Protein AF-A0A2V7C7V3-F1 (afdb_monomer_lite)

Radius of gyration: 14.07 Å; chains: 1; bounding box: 36×31×31 Å

Foldseek 3Di:
DVLVVVVPPPPLVVLLVVLVVVLVPDDPVNLVVNLVSLLSNLVSLLPDPDPSLVVSLVSLVVSLVSCVVVVVLLSNLSSLCSQLSSCVVVVNNVSSLVSLVSSLVSCVVVVVPPCNVVSVVSNVD

Structure (mmCIF, N/CA/C/O backbone):
data_AF-A0A2V7C7V3-F1
#
_entry.id   AF-A0A2V7C7V3-F1
#
loop_
_atom_site.group_PDB
_atom_site.id
_atom_site.type_symbol
_atom_site.label_atom_id
_atom_site.label_alt_id
_atom_site.label_comp_id
_atom_site.label_asym_id
_atom_site.label_entity_id
_atom_site.label_seq_id
_atom_site.pdbx_PDB_ins_code
_atom_site.Cartn_x
_atom_site.Cartn_y
_atom_site.Cartn_z
_atom_site.occupancy
_atom_site.B_iso_or_equiv
_atom_site.auth_seq_id
_atom_site.auth_comp_id
_atom_site.auth_asym_id
_atom_site.auth_atom_id
_atom_site.pdbx_PDB_model_num
ATOM 1 N N . MET A 1 1 ? 6.837 -12.303 2.442 1.00 46.59 1 MET A N 1
ATOM 2 C CA . MET A 1 1 ? 8.250 -12.313 1.955 1.00 46.59 1 MET A CA 1
ATOM 3 C C . MET A 1 1 ? 8.703 -10.881 1.660 1.00 46.59 1 MET A C 1
ATOM 5 O O . MET A 1 1 ? 8.070 -10.214 0.857 1.00 46.59 1 MET A O 1
ATOM 9 N N . LEU A 1 2 ? 9.742 -10.402 2.355 1.00 44.19 2 LEU A N 1
ATOM 10 C CA . LEU A 1 2 ? 10.182 -8.998 2.539 1.00 44.19 2 LEU A CA 1
ATOM 11 C C . LEU A 1 2 ? 9.279 -8.097 3.396 1.00 44.19 2 LEU A C 1
ATOM 13 O O . LEU A 1 2 ? 9.808 -7.528 4.348 1.00 44.19 2 LEU A O 1
ATOM 17 N N . SER A 1 3 ? 7.962 -8.032 3.161 1.00 45.94 3 SER A N 1
ATOM 18 C CA . SER A 1 3 ? 7.057 -7.278 4.049 1.00 45.94 3 SER A CA 1
ATOM 19 C C . SER A 1 3 ? 7.091 -7.862 5.469 1.00 45.94 3 SER A C 1
ATOM 21 O O . SER A 1 3 ? 7.669 -7.255 6.359 1.00 45.94 3 SER A O 1
ATOM 23 N N . GLU A 1 4 ? 6.651 -9.103 5.686 1.00 43.50 4 GLU A N 1
ATOM 24 C CA . GLU A 1 4 ? 6.629 -9.766 7.015 1.00 43.50 4 GLU A CA 1
ATOM 25 C C . GLU A 1 4 ? 7.948 -9.752 7.804 1.00 43.50 4 GLU A C 1
ATOM 27 O O . GLU A 1 4 ? 7.918 -9.677 9.030 1.00 43.50 4 GLU A O 1
ATOM 32 N N . ALA A 1 5 ? 9.102 -9.769 7.130 1.00 42.84 5 ALA A N 1
ATOM 33 C CA . ALA A 1 5 ? 10.408 -9.751 7.793 1.00 42.84 5 ALA A CA 1
ATOM 34 C C . ALA A 1 5 ? 10.808 -8.347 8.290 1.00 42.84 5 ALA A C 1
ATOM 36 O O . ALA A 1 5 ? 11.372 -8.223 9.376 1.00 42.84 5 ALA A O 1
ATOM 37 N N . TYR A 1 6 ? 10.474 -7.280 7.550 1.00 46.50 6 TYR A N 1
ATOM 38 C CA . TYR A 1 6 ? 10.631 -5.900 8.037 1.00 46.50 6 TYR A CA 1
ATOM 39 C C . TYR A 1 6 ? 9.577 -5.541 9.098 1.00 46.50 6 TYR A C 1
ATOM 41 O O . TYR A 1 6 ? 9.834 -4.725 9.983 1.00 46.50 6 TYR A O 1
ATOM 49 N N . LEU A 1 7 ? 8.409 -6.190 9.046 1.00 47.53 7 LEU A N 1
ATOM 50 C CA . LEU A 1 7 ? 7.259 -5.935 9.917 1.00 47.53 7 LEU A CA 1
ATOM 51 C C . LEU A 1 7 ? 7.469 -6.308 11.401 1.00 47.53 7 LEU A C 1
ATOM 53 O O . LEU A 1 7 ? 6.669 -5.875 12.231 1.00 47.53 7 LEU A O 1
ATOM 57 N N . LEU A 1 8 ? 8.517 -7.063 11.756 1.00 47.88 8 LEU A N 1
ATOM 58 C CA . LEU A 1 8 ? 8.752 -7.561 13.123 1.00 47.88 8 LEU A CA 1
ATOM 59 C C . LEU A 1 8 ? 9.611 -6.656 14.020 1.00 47.88 8 LEU A C 1
ATOM 61 O O . LEU A 1 8 ? 9.678 -6.898 15.220 1.00 47.88 8 LEU A O 1
ATOM 65 N N . THR A 1 9 ? 10.272 -5.625 13.485 1.00 54.56 9 THR A N 1
ATOM 66 C CA . THR A 1 9 ? 11.269 -4.858 14.266 1.00 54.56 9 THR A CA 1
ATOM 67 C C . THR A 1 9 ? 10.813 -3.482 14.750 1.00 54.56 9 THR A C 1
ATOM 69 O O . THR A 1 9 ? 11.543 -2.853 15.506 1.00 54.56 9 THR A O 1
ATOM 72 N N . GLY A 1 10 ? 9.623 -2.993 14.380 1.00 54.56 10 GLY A N 1
ATOM 73 C CA . GLY A 1 10 ? 9.105 -1.706 14.885 1.00 54.56 10 GLY A CA 1
ATOM 74 C C . GLY A 1 10 ? 9.902 -0.463 14.449 1.00 54.56 10 GLY A C 1
ATOM 75 O O . GLY A 1 10 ? 9.684 0.625 14.972 1.00 54.56 10 GLY A O 1
ATOM 76 N N . ARG A 1 11 ? 10.816 -0.595 13.477 1.00 62.06 11 ARG A N 1
ATOM 77 C CA . ARG A 1 11 ? 11.700 0.485 12.996 1.00 62.06 11 ARG A CA 1
ATOM 78 C C . ARG A 1 11 ? 11.092 1.218 11.794 1.00 62.06 11 ARG A C 1
ATOM 80 O O . ARG A 1 11 ? 11.674 1.247 10.711 1.00 62.06 11 ARG A O 1
ATOM 87 N N . SER A 1 12 ? 9.897 1.783 11.969 1.00 65.31 12 SER A N 1
ATOM 88 C CA . SER A 1 12 ? 9.104 2.385 10.882 1.00 65.31 12 SER A CA 1
ATOM 89 C C . SER A 1 12 ? 9.825 3.535 10.158 1.00 65.31 12 SER A C 1
ATOM 91 O O . SER A 1 12 ? 9.747 3.626 8.936 1.00 65.31 12 SER A O 1
ATOM 93 N N . GLU A 1 13 ? 10.577 4.379 10.873 1.00 65.06 13 GLU A N 1
ATOM 94 C CA . GLU A 1 13 ? 11.329 5.492 10.261 1.00 65.06 13 GLU A CA 1
ATOM 95 C C . GLU A 1 13 ? 12.499 5.018 9.397 1.00 65.06 13 GLU A C 1
ATOM 97 O O . GLU A 1 13 ? 12.714 5.521 8.294 1.00 65.06 13 GLU A O 1
ATOM 102 N N . GLU A 1 14 ? 13.222 3.999 9.855 1.00 70.06 14 GLU A N 1
ATOM 103 C CA . GLU A 1 14 ? 14.327 3.421 9.092 1.00 70.06 14 GLU A CA 1
ATOM 104 C C . GLU A 1 14 ? 13.820 2.683 7.854 1.00 70.06 14 GLU A C 1
ATOM 106 O O . GLU A 1 14 ? 14.410 2.802 6.780 1.00 70.06 14 GLU A O 1
ATOM 111 N N . GLY A 1 15 ? 12.682 1.991 7.970 1.00 73.06 15 GLY A N 1
ATOM 112 C CA . GLY A 1 15 ? 11.996 1.380 6.835 1.00 73.06 15 GLY A CA 1
ATOM 113 C C . GLY A 1 15 ? 11.601 2.408 5.768 1.00 73.06 15 GLY A C 1
ATOM 114 O O . GLY A 1 15 ? 11.882 2.204 4.587 1.00 73.06 15 GLY A O 1
ATOM 115 N N . LEU A 1 16 ? 11.032 3.551 6.170 1.00 73.50 16 LEU A N 1
ATOM 116 C CA . LEU A 1 16 ? 10.693 4.636 5.241 1.00 73.50 16 LEU A CA 1
ATOM 117 C C . LEU A 1 16 ? 11.939 5.209 4.556 1.00 73.50 16 LEU A C 1
ATOM 119 O O . LEU A 1 16 ? 11.969 5.288 3.327 1.00 73.50 16 LEU A O 1
ATOM 123 N N . ALA A 1 17 ? 12.992 5.523 5.315 1.00 76.06 17 ALA A N 1
ATOM 124 C CA . ALA A 1 17 ? 14.242 6.042 4.758 1.00 76.06 17 ALA A CA 1
ATOM 125 C C . ALA A 1 17 ? 14.892 5.063 3.760 1.00 76.06 17 ALA A C 1
ATOM 127 O O . ALA A 1 17 ? 15.437 5.476 2.732 1.00 76.06 17 ALA A O 1
ATOM 128 N N . LEU A 1 18 ? 14.805 3.756 4.025 1.00 76.75 18 LEU A N 1
ATOM 129 C CA . LEU A 1 18 ? 15.280 2.714 3.114 1.00 76.75 18 LEU A CA 1
ATOM 130 C C . LEU A 1 18 ? 14.455 2.662 1.826 1.00 76.75 18 LEU A C 1
ATOM 132 O O . LEU A 1 18 ? 15.041 2.621 0.742 1.00 76.75 18 LEU A O 1
ATOM 136 N N . THR A 1 19 ? 13.122 2.721 1.918 1.00 74.38 19 THR A N 1
ATOM 137 C CA . THR A 1 19 ? 12.266 2.768 0.719 1.00 74.38 19 THR A CA 1
ATOM 138 C C . THR A 1 19 ? 12.527 4.022 -0.115 1.00 74.38 19 THR A C 1
ATOM 140 O O . THR A 1 19 ? 12.624 3.931 -1.335 1.00 74.38 19 THR A O 1
ATOM 143 N N . GLU A 1 20 ? 12.739 5.184 0.509 1.00 77.69 20 GLU A N 1
ATOM 144 C CA . GLU A 1 20 ? 13.040 6.429 -0.205 1.00 77.69 20 GLU A CA 1
ATOM 145 C C . GLU A 1 20 ? 14.379 6.353 -0.952 1.00 77.69 20 GLU A C 1
ATOM 147 O O . GLU A 1 20 ? 14.471 6.725 -2.125 1.00 77.69 20 GLU A O 1
ATOM 152 N N . ARG A 1 21 ? 15.419 5.813 -0.305 1.00 76.31 21 ARG A N 1
ATOM 153 C CA . ARG A 1 21 ? 16.722 5.583 -0.947 1.00 76.31 21 ARG A CA 1
ATOM 154 C C . ARG A 1 21 ? 16.612 4.591 -2.101 1.00 76.31 21 ARG A C 1
ATOM 156 O O . ARG A 1 21 ? 17.190 4.836 -3.155 1.00 76.31 21 ARG A O 1
ATOM 163 N N . ALA A 1 22 ? 15.851 3.511 -1.929 1.00 77.94 22 ALA A N 1
ATOM 164 C CA . ALA A 1 22 ? 15.624 2.532 -2.986 1.00 77.94 22 ALA A CA 1
ATOM 165 C C . ALA A 1 22 ? 14.904 3.151 -4.197 1.00 77.94 22 ALA A C 1
ATOM 167 O O . ALA A 1 22 ? 15.297 2.890 -5.330 1.00 77.94 22 ALA A O 1
ATOM 168 N N . LEU A 1 23 ? 13.919 4.031 -3.980 1.00 76.31 23 LEU A N 1
ATOM 169 C CA . LEU A 1 23 ? 13.219 4.734 -5.063 1.00 76.31 23 LEU A CA 1
ATOM 170 C C . LEU A 1 23 ? 14.102 5.746 -5.797 1.00 76.31 23 LEU A C 1
ATOM 172 O O . LEU A 1 23 ? 13.946 5.908 -7.002 1.00 76.31 23 LEU A O 1
ATOM 176 N N . LYS A 1 24 ? 15.039 6.400 -5.099 1.00 77.19 24 LYS A N 1
ATOM 177 C CA . LYS A 1 24 ? 16.014 7.319 -5.715 1.00 77.19 24 LYS A CA 1
ATOM 178 C C . LYS A 1 24 ? 17.024 6.607 -6.619 1.00 77.19 24 LYS A C 1
ATOM 180 O O . LYS A 1 24 ? 17.545 7.227 -7.539 1.00 77.19 24 LYS A O 1
ATOM 185 N N . ILE A 1 25 ? 17.316 5.336 -6.341 1.00 72.81 25 ILE A N 1
ATOM 186 C CA . ILE A 1 25 ? 18.301 4.530 -7.082 1.00 72.81 25 ILE A CA 1
ATOM 187 C C . ILE A 1 25 ? 17.626 3.667 -8.164 1.00 72.81 25 ILE A C 1
ATOM 189 O O . ILE A 1 25 ? 18.281 3.250 -9.117 1.00 72.81 25 ILE A O 1
ATOM 193 N N . ALA A 1 26 ? 16.322 3.400 -8.041 1.00 68.25 26 ALA A N 1
ATOM 194 C CA . ALA A 1 26 ? 15.576 2.593 -8.998 1.00 68.25 26 ALA A CA 1
ATOM 195 C C . ALA A 1 26 ? 15.510 3.273 -10.378 1.00 68.25 26 ALA A C 1
ATOM 197 O O . ALA A 1 26 ? 14.827 4.279 -10.567 1.00 68.25 26 ALA A O 1
ATOM 198 N N . ASP A 1 27 ? 16.197 2.681 -11.354 1.00 67.19 27 ASP A N 1
ATOM 199 C CA . ASP A 1 27 ? 16.165 3.108 -12.753 1.00 67.19 27 ASP A CA 1
ATOM 200 C C . ASP A 1 27 ? 14.791 2.835 -13.400 1.00 67.19 27 ASP A C 1
ATOM 202 O O . ASP A 1 27 ? 14.063 1.909 -13.029 1.00 67.19 27 ASP A O 1
ATOM 206 N N . ALA A 1 28 ? 14.456 3.596 -14.444 1.00 60.62 28 ALA A N 1
ATOM 207 C CA . ALA A 1 28 ? 13.234 3.449 -15.229 1.00 60.62 28 ALA A CA 1
ATOM 208 C C . ALA A 1 28 ? 13.099 2.072 -15.905 1.00 60.62 28 ALA A C 1
ATOM 210 O O . ALA A 1 28 ? 12.000 1.730 -16.338 1.00 60.62 28 ALA A O 1
ATOM 211 N N . ARG A 1 29 ? 14.177 1.276 -15.987 1.00 61.94 29 ARG A N 1
ATOM 212 C CA . ARG A 1 29 ? 14.167 -0.119 -16.469 1.00 61.94 29 ARG A CA 1
ATOM 213 C C 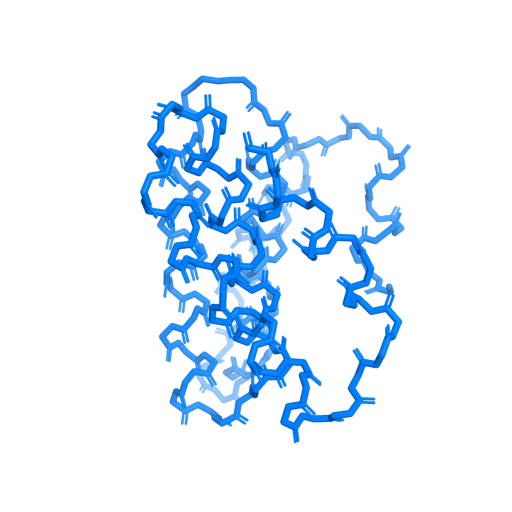. ARG A 1 29 ? 13.729 -1.126 -15.398 1.00 61.94 29 ARG A C 1
ATOM 215 O O . ARG A 1 29 ? 13.348 -2.239 -15.738 1.00 61.94 29 ARG A O 1
ATOM 222 N N . GLN A 1 30 ? 13.724 -0.742 -14.121 1.00 74.50 30 GLN A N 1
ATOM 223 C CA . GLN A 1 30 ? 13.349 -1.589 -12.981 1.00 74.50 30 GLN A CA 1
ATOM 224 C C . GLN A 1 30 ? 11.949 -1.246 -12.447 1.00 74.50 30 GLN A C 1
ATOM 226 O O . GLN A 1 30 ? 11.707 -1.206 -11.239 1.00 74.50 30 GLN A O 1
ATOM 231 N N . ARG A 1 31 ? 11.000 -0.995 -13.356 1.00 73.75 31 ARG A N 1
ATOM 232 C CA . ARG A 1 31 ? 9.646 -0.531 -13.008 1.00 73.75 31 ARG A CA 1
ATOM 233 C C . ARG A 1 31 ? 8.915 -1.476 -12.048 1.00 73.75 31 ARG A C 1
ATOM 235 O O . ARG A 1 31 ? 8.281 -1.005 -11.111 1.00 73.75 31 ARG A O 1
ATOM 242 N N . SER A 1 32 ? 9.068 -2.791 -12.214 1.00 75.62 32 SER A N 1
ATOM 243 C CA . SER A 1 32 ? 8.450 -3.784 -11.322 1.00 75.62 32 SER A CA 1
ATOM 244 C C . SER A 1 32 ? 9.009 -3.723 -9.899 1.00 75.62 32 SER A C 1
ATOM 246 O O . SER A 1 32 ? 8.258 -3.828 -8.933 1.00 75.62 32 SER A O 1
ATOM 248 N N . PHE A 1 33 ? 10.321 -3.504 -9.754 1.00 75.94 33 PHE A N 1
ATOM 249 C CA . PHE A 1 33 ? 10.954 -3.325 -8.445 1.00 75.94 33 PHE A CA 1
ATOM 250 C 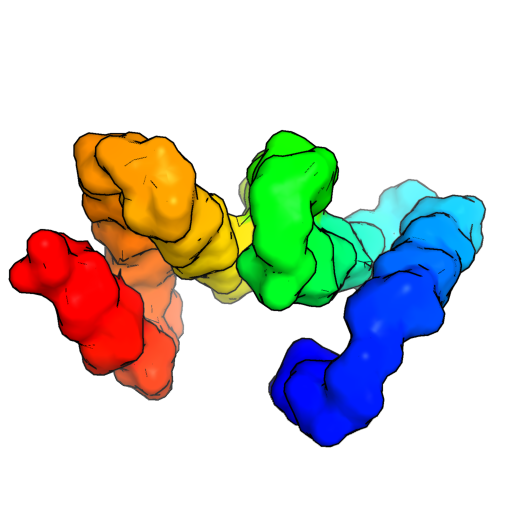C . PHE A 1 33 ? 10.487 -2.026 -7.783 1.00 75.94 33 PHE A C 1
ATOM 252 O O . PHE A 1 33 ? 10.122 -2.026 -6.611 1.00 75.94 33 PHE A O 1
ATOM 259 N N . ARG A 1 34 ? 10.397 -0.936 -8.554 1.00 78.81 34 ARG A N 1
ATOM 260 C CA . ARG A 1 34 ? 9.859 0.344 -8.079 1.00 78.81 34 ARG A CA 1
ATOM 261 C C . ARG A 1 34 ? 8.427 0.206 -7.547 1.00 78.81 34 ARG A C 1
ATOM 263 O O . ARG A 1 34 ? 8.129 0.749 -6.487 1.00 78.81 34 ARG A O 1
ATOM 270 N N . ALA A 1 35 ? 7.571 -0.550 -8.234 1.00 75.88 35 ALA A N 1
ATOM 271 C CA . ALA A 1 35 ? 6.193 -0.789 -7.808 1.00 75.88 35 ALA A CA 1
ATOM 272 C C . ALA A 1 35 ? 6.122 -1.531 -6.455 1.00 75.88 35 ALA A C 1
ATOM 274 O O . ALA A 1 35 ? 5.353 -1.143 -5.576 1.00 75.88 35 ALA A O 1
ATOM 275 N N . LEU A 1 36 ? 6.977 -2.541 -6.249 1.00 81.12 36 LEU A N 1
ATOM 276 C CA . LEU A 1 36 ? 7.083 -3.261 -4.971 1.00 81.12 36 LEU A CA 1
ATOM 277 C C . LEU A 1 36 ? 7.567 -2.352 -3.831 1.00 81.12 36 LEU A C 1
ATOM 279 O O . LEU A 1 36 ? 7.031 -2.399 -2.728 1.00 81.12 36 LEU A O 1
ATOM 283 N N . VAL A 1 37 ? 8.557 -1.493 -4.092 1.00 82.31 37 VAL A N 1
ATOM 284 C CA . VAL A 1 37 ? 9.084 -0.563 -3.079 1.00 82.31 37 VAL A CA 1
ATOM 285 C C . VAL A 1 37 ? 8.038 0.486 -2.676 1.00 82.31 37 VAL A C 1
ATOM 287 O O . VAL A 1 37 ? 7.939 0.821 -1.496 1.00 82.31 37 VAL A O 1
ATOM 290 N N . LEU A 1 38 ? 7.233 0.985 -3.622 1.00 80.62 38 LEU A N 1
ATOM 291 C CA . LEU A 1 38 ? 6.137 1.919 -3.330 1.00 80.62 38 LEU A CA 1
ATOM 292 C C . LEU A 1 38 ? 5.048 1.275 -2.462 1.00 80.62 38 LEU A C 1
ATOM 294 O O . LEU A 1 38 ? 4.589 1.895 -1.501 1.00 80.62 38 LEU A O 1
ATOM 298 N N . GLN A 1 39 ? 4.682 0.023 -2.753 1.00 83.81 39 GLN A N 1
ATOM 299 C CA . GLN A 1 39 ? 3.728 -0.735 -1.942 1.00 83.81 39 GLN A CA 1
ATOM 300 C C . GLN A 1 39 ? 4.246 -0.944 -0.512 1.00 83.81 39 GLN A C 1
ATOM 302 O O . G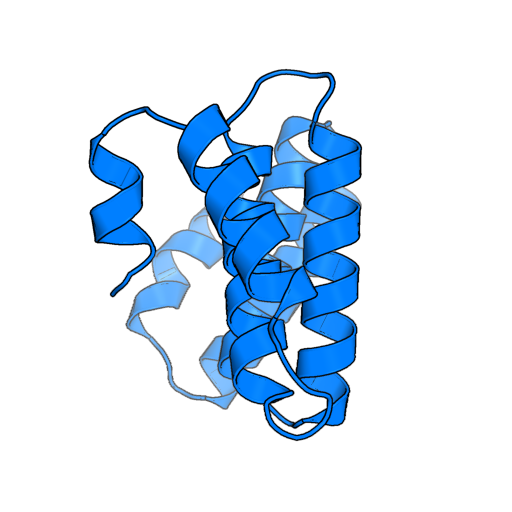LN A 1 39 ? 3.526 -0.654 0.442 1.00 83.81 39 GLN A O 1
ATOM 307 N N . LEU A 1 40 ? 5.518 -1.322 -0.348 1.00 81.00 40 LEU A N 1
ATOM 308 C CA . LEU A 1 40 ? 6.146 -1.457 0.969 1.00 81.00 40 LEU A CA 1
ATOM 309 C C . LEU A 1 40 ? 6.168 -0.129 1.747 1.00 81.00 40 LEU A C 1
ATOM 311 O O . LEU A 1 40 ? 5.930 -0.106 2.954 1.00 81.00 40 LEU A O 1
ATOM 315 N N . ARG A 1 41 ? 6.416 0.998 1.066 1.00 82.25 41 ARG A N 1
ATOM 316 C CA . ARG A 1 4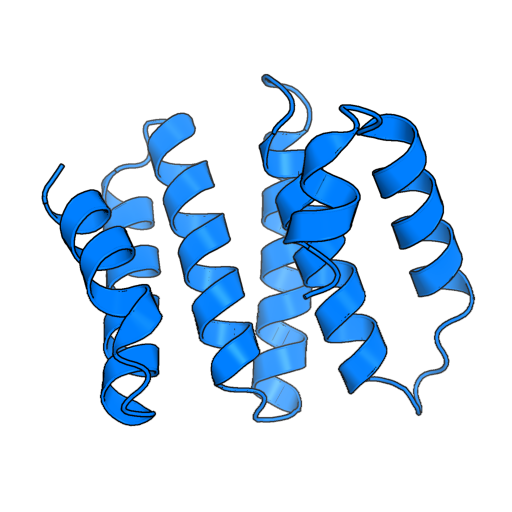1 ? 6.372 2.335 1.680 1.00 82.25 41 ARG A CA 1
ATOM 317 C C . ARG A 1 41 ? 4.971 2.667 2.205 1.00 82.25 41 ARG A C 1
ATOM 319 O O . ARG A 1 41 ? 4.852 3.168 3.322 1.00 82.25 41 ARG A O 1
ATOM 326 N N . GLY A 1 42 ? 3.930 2.354 1.428 1.00 75.00 42 GLY A N 1
ATOM 327 C CA . GLY A 1 42 ? 2.531 2.495 1.840 1.00 75.00 42 GLY A CA 1
ATOM 328 C C . GLY A 1 42 ? 2.201 1.669 3.087 1.00 75.00 42 GLY A C 1
ATOM 329 O O . GLY A 1 42 ? 1.595 2.187 4.023 1.00 75.00 42 GLY A O 1
ATOM 330 N N . GLU A 1 43 ? 2.667 0.419 3.150 1.00 76.69 43 GLU A N 1
ATOM 331 C CA . GLU A 1 43 ? 2.463 -0.468 4.306 1.00 76.69 43 GLU A CA 1
ATOM 332 C C . GLU A 1 43 ? 3.123 0.056 5.583 1.00 76.69 43 GLU A C 1
ATOM 334 O O . GLU A 1 43 ? 2.510 0.031 6.653 1.00 76.69 43 GLU A O 1
ATOM 339 N N . ILE A 1 44 ? 4.357 0.553 5.482 1.00 76.25 44 ILE A N 1
ATOM 340 C CA . ILE A 1 44 ? 5.099 1.082 6.632 1.00 76.25 44 ILE A CA 1
ATOM 341 C C . ILE A 1 44 ? 4.463 2.387 7.128 1.00 76.25 44 ILE A C 1
ATOM 343 O O . ILE A 1 44 ? 4.257 2.550 8.332 1.00 76.25 44 ILE A O 1
ATOM 347 N N . ALA A 1 45 ? 4.102 3.294 6.216 1.00 75.19 45 ALA A N 1
ATOM 348 C CA . ALA A 1 45 ? 3.449 4.555 6.565 1.00 75.19 45 ALA A CA 1
ATOM 349 C C . ALA A 1 45 ? 2.057 4.333 7.186 1.00 75.19 45 ALA A C 1
ATOM 351 O O . ALA A 1 45 ? 1.701 4.996 8.158 1.00 75.19 45 ALA A O 1
ATOM 352 N N . ALA A 1 46 ? 1.301 3.340 6.704 1.00 70.06 46 ALA A N 1
ATOM 353 C CA . ALA A 1 46 ? -0.021 3.000 7.225 1.00 70.06 46 ALA A CA 1
ATOM 354 C C . ALA A 1 46 ? -0.019 2.470 8.671 1.00 70.06 46 ALA A C 1
ATOM 356 O O . ALA A 1 46 ? -1.084 2.378 9.273 1.00 70.06 46 ALA A O 1
ATOM 357 N N . ARG A 1 47 ? 1.136 2.116 9.250 1.00 70.75 47 ARG A N 1
ATOM 358 C CA . ARG A 1 47 ? 1.241 1.665 10.651 1.00 70.75 47 ARG A CA 1
ATOM 359 C C . ARG A 1 47 ? 1.481 2.791 11.653 1.00 70.75 47 ARG A C 1
ATOM 361 O O . ARG A 1 47 ? 1.390 2.538 12.851 1.00 70.75 47 ARG A O 1
ATOM 368 N N . ARG A 1 48 ? 1.800 4.004 11.196 1.00 66.31 48 ARG A N 1
ATOM 369 C CA . ARG A 1 48 ? 1.962 5.167 12.078 1.00 66.31 48 ARG A CA 1
ATOM 370 C C . ARG A 1 48 ? 0.605 5.844 12.305 1.00 66.31 48 ARG A C 1
ATOM 372 O O . ARG A 1 48 ? -0.314 5.727 11.485 1.00 66.31 48 ARG A O 1
ATOM 379 N N . ASP A 1 49 ? 0.448 6.491 13.456 1.00 61.69 49 ASP A N 1
ATOM 380 C CA . ASP A 1 49 ? -0.760 7.262 13.752 1.00 61.69 49 ASP A CA 1
ATOM 381 C C . ASP A 1 49 ? -0.702 8.640 13.105 1.00 61.69 49 ASP A C 1
ATOM 383 O O . ASP A 1 49 ? 0.344 9.269 13.119 1.00 61.69 49 ASP A O 1
ATOM 387 N N . SER A 1 50 ? -1.862 9.045 12.576 1.00 58.72 50 SER A N 1
ATOM 388 C CA . SER A 1 50 ? -2.386 10.344 12.124 1.00 58.72 50 SER A CA 1
ATOM 389 C C . SER A 1 50 ? -1.666 11.198 11.050 1.00 58.72 50 SER A C 1
ATOM 391 O O . SER A 1 50 ? -2.307 11.389 10.017 1.00 58.72 50 SER A O 1
ATOM 393 N N . PRO A 1 51 ? -0.419 11.717 11.148 1.00 60.31 51 PRO A N 1
ATOM 394 C CA . PRO A 1 51 ? 0.124 12.588 10.090 1.00 60.31 51 PRO A CA 1
ATOM 395 C C . PRO A 1 51 ? 0.596 11.883 8.805 1.00 60.31 51 PRO A C 1
ATOM 397 O O . PRO A 1 51 ? 0.888 12.552 7.818 1.00 60.31 51 PRO A O 1
ATOM 400 N N . GLU A 1 52 ? 0.722 10.553 8.788 1.00 65.94 52 GLU A N 1
ATOM 401 C CA . GLU A 1 52 ? 1.336 9.820 7.659 1.00 65.94 52 GLU A CA 1
ATOM 402 C C . GLU A 1 52 ? 0.345 9.044 6.792 1.00 65.94 52 GLU A C 1
ATOM 404 O O . GLU A 1 52 ? 0.734 8.459 5.779 1.00 65.94 52 GLU A O 1
ATOM 409 N N . THR A 1 53 ? -0.940 9.103 7.136 1.00 72.94 53 THR A N 1
ATOM 410 C CA . THR A 1 53 ? -2.037 8.495 6.373 1.00 72.94 53 THR A CA 1
ATOM 411 C C . THR A 1 53 ? -2.047 8.976 4.921 1.00 72.94 53 THR A C 1
ATOM 413 O O . THR A 1 53 ? -2.103 8.157 4.009 1.00 72.94 53 THR A O 1
ATOM 416 N N . GLU A 1 54 ? -1.892 10.283 4.688 1.00 79.94 54 GLU A N 1
ATOM 417 C CA . GLU A 1 54 ? -1.870 10.864 3.336 1.00 79.94 54 GLU A CA 1
ATOM 418 C C . GLU A 1 54 ? -0.657 10.391 2.519 1.00 79.94 54 GLU A C 1
ATOM 420 O O . GLU A 1 54 ? -0.764 10.094 1.330 1.00 79.94 54 GLU A O 1
ATOM 425 N N . ARG A 1 55 ? 0.511 10.253 3.162 1.00 80.31 55 ARG A N 1
ATOM 426 C CA . ARG A 1 55 ? 1.724 9.730 2.508 1.00 80.31 55 ARG A CA 1
ATOM 427 C C . ARG A 1 55 ? 1.583 8.253 2.153 1.00 80.31 55 ARG A C 1
ATOM 429 O O . ARG A 1 55 ? 2.084 7.819 1.110 1.00 80.31 55 ARG A O 1
ATOM 436 N N . ALA A 1 56 ? 0.923 7.486 3.016 1.00 81.56 56 ALA A N 1
ATOM 437 C CA . ALA A 1 56 ? 0.625 6.084 2.777 1.00 81.56 56 ALA A CA 1
ATOM 438 C C . ALA A 1 56 ? -0.330 5.931 1.584 1.00 81.56 56 ALA A C 1
ATOM 440 O O . ALA A 1 56 ? -0.034 5.183 0.654 1.00 81.56 56 ALA A O 1
ATOM 441 N N . GLU A 1 57 ? -1.415 6.706 1.572 1.00 86.62 57 GLU A N 1
ATOM 442 C CA . GLU A 1 57 ? -2.414 6.733 0.501 1.00 86.62 57 GLU A CA 1
ATOM 443 C C . GLU A 1 57 ? -1.788 7.120 -0.844 1.00 86.62 57 GLU A C 1
ATOM 445 O O . GLU A 1 57 ? -1.933 6.388 -1.824 1.00 86.62 57 GLU A O 1
ATOM 450 N N . HIS A 1 58 ? -0.981 8.185 -0.876 1.00 88.81 58 HIS A N 1
ATOM 451 C CA . HIS A 1 58 ? -0.250 8.580 -2.081 1.00 88.81 58 HIS A CA 1
ATOM 452 C C . HIS A 1 58 ? 0.661 7.457 -2.601 1.00 88.81 58 HIS A C 1
ATOM 454 O O . HIS A 1 58 ? 0.652 7.143 -3.789 1.00 88.81 58 HIS A O 1
ATOM 460 N N . SER A 1 59 ? 1.405 6.797 -1.707 1.00 86.31 59 SER A N 1
ATOM 461 C CA . SER A 1 59 ? 2.316 5.707 -2.083 1.00 86.31 59 SER A CA 1
ATOM 462 C C . SER A 1 59 ? 1.583 4.499 -2.661 1.00 86.31 59 SER A C 1
ATOM 464 O O . SER A 1 59 ? 2.049 3.919 -3.643 1.00 86.31 59 SER A O 1
ATOM 466 N N . TYR A 1 60 ? 0.436 4.130 -2.088 1.00 88.31 60 TYR A N 1
ATOM 467 C CA . TYR A 1 60 ? -0.385 3.052 -2.631 1.00 88.31 60 TYR A CA 1
ATOM 468 C C . TYR A 1 60 ? -0.991 3.408 -3.987 1.00 88.31 60 TYR A C 1
ATOM 470 O O . TYR A 1 60 ? -1.037 2.543 -4.857 1.00 88.31 60 TYR A O 1
ATOM 478 N N . HIS A 1 61 ? -1.410 4.657 -4.206 1.00 93.00 61 HIS A N 1
ATOM 479 C CA . HIS A 1 61 ? -1.907 5.087 -5.513 1.00 93.00 61 HIS A CA 1
ATOM 480 C C . HIS A 1 61 ? -0.812 5.087 -6.586 1.00 93.00 61 HIS A C 1
ATOM 482 O O . HIS A 1 61 ? -1.051 4.585 -7.685 1.00 93.00 61 HIS A O 1
ATOM 488 N N . GLU A 1 62 ? 0.398 5.566 -6.273 1.00 91.00 62 GLU A N 1
ATOM 489 C CA . GLU A 1 62 ? 1.544 5.466 -7.190 1.00 91.00 62 GLU A CA 1
ATOM 490 C C . GLU A 1 62 ? 1.870 3.997 -7.519 1.00 91.00 62 GLU A C 1
ATOM 492 O O . GLU A 1 62 ? 2.084 3.646 -8.682 1.00 91.00 62 GLU A O 1
ATOM 497 N N . ALA A 1 63 ? 1.880 3.124 -6.504 1.00 86.44 63 ALA A N 1
ATOM 498 C CA . ALA A 1 63 ? 2.117 1.694 -6.684 1.00 86.44 63 ALA A CA 1
ATOM 499 C C . ALA A 1 63 ? 1.030 1.038 -7.545 1.00 86.44 63 ALA A C 1
ATOM 501 O O . ALA A 1 63 ? 1.353 0.255 -8.437 1.00 86.44 63 ALA A O 1
ATOM 502 N N . LEU A 1 64 ? -0.240 1.376 -7.308 1.00 92.12 64 LEU A N 1
ATOM 503 C CA . LEU A 1 64 ? -1.384 0.841 -8.040 1.00 92.12 64 LEU A CA 1
ATOM 504 C C . LEU A 1 64 ? -1.346 1.248 -9.516 1.00 92.12 64 LEU A C 1
ATOM 506 O O . LEU A 1 64 ? -1.512 0.388 -10.378 1.00 92.12 64 LEU A O 1
ATOM 510 N N . ALA A 1 65 ? -1.076 2.523 -9.811 1.00 93.69 65 ALA A N 1
ATOM 511 C CA . ALA A 1 65 ? -0.955 3.017 -11.181 1.00 93.69 65 ALA A CA 1
ATOM 512 C C . ALA A 1 65 ? 0.171 2.294 -11.936 1.00 93.69 65 ALA A C 1
ATOM 514 O O . ALA A 1 65 ? -0.047 1.750 -13.018 1.00 93.69 65 ALA A O 1
ATOM 515 N N . LEU A 1 66 ? 1.353 2.185 -11.321 1.00 88.44 66 LEU A N 1
ATOM 516 C CA . LEU A 1 66 ? 2.484 1.491 -11.934 1.00 88.44 66 LEU A CA 1
ATOM 517 C C . LEU A 1 66 ? 2.225 -0.018 -12.079 1.00 88.44 66 LEU A C 1
ATOM 519 O O . LEU A 1 66 ? 2.584 -0.623 -13.086 1.00 88.44 66 LEU A O 1
ATOM 523 N N . ALA A 1 67 ? 1.566 -0.643 -11.102 1.00 85.56 67 ALA A N 1
ATOM 524 C CA . ALA A 1 67 ? 1.172 -2.045 -11.177 1.00 85.56 67 ALA A CA 1
ATOM 525 C C . ALA A 1 67 ? 0.116 -2.300 -12.266 1.00 85.56 67 ALA A C 1
ATOM 527 O O . ALA A 1 67 ? 0.110 -3.381 -12.860 1.00 85.56 67 ALA A O 1
ATOM 528 N N . ALA A 1 68 ? -0.766 -1.336 -12.541 1.00 91.25 68 ALA A N 1
ATOM 529 C CA . ALA A 1 68 ? -1.710 -1.382 -13.654 1.00 91.25 68 ALA A CA 1
ATOM 530 C C . ALA A 1 68 ? -0.984 -1.315 -15.002 1.00 91.25 68 ALA A C 1
ATOM 532 O O . ALA A 1 68 ? -1.177 -2.202 -15.832 1.00 91.25 68 ALA A O 1
ATOM 533 N N . GLU A 1 69 ? -0.076 -0.351 -15.175 1.00 91.62 69 GLU A N 1
ATOM 534 C CA . GLU A 1 69 ? 0.742 -0.213 -16.389 1.00 91.62 69 GLU A CA 1
ATOM 535 C C . GLU A 1 69 ? 1.568 -1.471 -16.697 1.00 91.62 69 GLU A C 1
ATOM 537 O O . GLU A 1 69 ? 1.733 -1.849 -17.855 1.00 91.62 69 GLU A O 1
ATOM 542 N N . LEU A 1 70 ? 2.086 -2.132 -15.660 1.00 87.56 70 LEU A N 1
ATOM 543 C CA . LEU A 1 70 ? 2.935 -3.319 -15.789 1.00 87.56 70 LEU A CA 1
ATOM 544 C C . LEU A 1 70 ? 2.156 -4.645 -15.802 1.00 87.56 70 LEU A C 1
ATOM 546 O O . LEU A 1 70 ? 2.773 -5.708 -15.877 1.00 87.56 70 LEU A O 1
ATOM 550 N N . GLY A 1 71 ? 0.825 -4.619 -15.669 1.00 89.25 71 GLY A N 1
ATOM 551 C CA . GLY A 1 71 ? -0.001 -5.830 -15.581 1.00 89.25 71 GLY A CA 1
ATOM 552 C C . GLY A 1 71 ? 0.238 -6.675 -14.318 1.00 89.25 71 GLY A C 1
ATOM 553 O O . GLY A 1 71 ? -0.098 -7.861 -14.285 1.00 89.25 71 GLY A O 1
ATOM 554 N N . MET A 1 72 ? 0.807 -6.089 -13.260 1.00 88.94 72 MET A N 1
ATOM 555 C CA . MET A 1 72 ? 1.135 -6.756 -11.995 1.00 88.94 72 MET A CA 1
ATOM 556 C C . MET A 1 72 ? -0.107 -6.928 -11.107 1.00 88.94 72 MET A C 1
ATOM 558 O O . MET A 1 72 ? -0.214 -6.334 -10.035 1.00 88.94 72 MET A O 1
ATOM 562 N N . ARG A 1 73 ? -1.049 -7.770 -11.540 1.00 88.69 73 ARG A N 1
ATOM 563 C CA . ARG A 1 73 ? -2.329 -8.023 -10.849 1.00 88.69 73 ARG A CA 1
ATOM 564 C C . ARG A 1 73 ? -2.205 -8.374 -9.350 1.00 88.69 73 ARG A C 1
ATOM 566 O O . ARG A 1 73 ? -2.989 -7.828 -8.576 1.00 88.69 73 ARG A O 1
ATOM 573 N N . PRO A 1 74 ? -1.220 -9.178 -8.889 1.00 85.25 74 PRO A N 1
ATOM 574 C CA . PRO A 1 74 ? -1.028 -9.414 -7.453 1.00 85.25 74 PRO A CA 1
ATOM 575 C C . PRO A 1 74 ? -0.715 -8.131 -6.679 1.00 85.25 74 PRO A C 1
ATOM 577 O O . PRO A 1 74 ? -1.260 -7.893 -5.606 1.00 85.25 74 PRO A O 1
ATOM 580 N N . LEU A 1 75 ? 0.127 -7.267 -7.249 1.00 84.81 75 LEU A N 1
ATOM 581 C CA . LEU A 1 75 ? 0.511 -6.014 -6.611 1.00 84.81 75 LEU A CA 1
ATOM 582 C C . LEU A 1 75 ? -0.659 -5.025 -6.557 1.00 84.81 75 LEU A C 1
ATOM 584 O O . LEU A 1 75 ? -0.822 -4.340 -5.551 1.00 84.81 75 LEU A O 1
ATOM 588 N N . GLN A 1 76 ? -1.505 -5.001 -7.592 1.00 90.56 76 GLN A N 1
ATOM 589 C CA . GLN A 1 76 ? -2.750 -4.227 -7.577 1.00 90.56 76 GLN A CA 1
ATOM 590 C C . GLN A 1 76 ? -3.645 -4.665 -6.408 1.00 90.56 76 GLN A C 1
ATOM 592 O O . GLN A 1 76 ? -4.079 -3.820 -5.628 1.00 90.56 76 GLN A O 1
ATOM 597 N N . ALA A 1 77 ? -3.847 -5.977 -6.224 1.00 86.75 77 ALA A N 1
ATOM 598 C CA . ALA A 1 77 ? -4.661 -6.510 -5.131 1.00 86.75 77 ALA A CA 1
ATOM 599 C C . ALA A 1 77 ? -4.114 -6.097 -3.754 1.00 86.75 77 ALA A C 1
ATOM 601 O O . ALA A 1 77 ? -4.869 -5.622 -2.907 1.00 86.75 77 ALA A O 1
ATOM 602 N N . HIS A 1 78 ? -2.797 -6.187 -3.545 1.00 87.31 78 HIS A N 1
ATOM 603 C CA . HIS A 1 78 ? -2.167 -5.745 -2.298 1.00 87.31 78 HIS A CA 1
ATOM 604 C C . HIS A 1 78 ? -2.315 -4.234 -2.050 1.00 87.31 78 HIS A C 1
ATOM 606 O O . HIS A 1 78 ? -2.593 -3.832 -0.920 1.00 87.31 78 HIS A O 1
ATOM 612 N N . CYS A 1 79 ? -2.196 -3.396 -3.086 1.00 89.06 79 CYS A N 1
ATOM 613 C CA . CYS A 1 79 ? -2.415 -1.951 -2.952 1.00 89.06 79 CYS A CA 1
ATOM 614 C C . CYS A 1 79 ? -3.866 -1.635 -2.560 1.00 89.06 79 CYS A C 1
ATOM 616 O O . CYS A 1 79 ? -4.098 -0.806 -1.682 1.00 89.06 79 CYS A O 1
ATOM 618 N N . HIS A 1 80 ? -4.834 -2.339 -3.150 1.00 94.00 80 HIS A N 1
ATOM 619 C CA . HIS A 1 80 ? -6.247 -2.224 -2.793 1.00 94.00 80 HIS A CA 1
ATOM 620 C C . HIS A 1 80 ? -6.523 -2.639 -1.336 1.00 94.00 80 HIS A C 1
ATOM 622 O O . HIS A 1 80 ? -7.235 -1.929 -0.629 1.00 94.00 80 HIS A O 1
ATOM 628 N N . VAL A 1 81 ? -5.905 -3.712 -0.829 1.00 89.00 81 VAL A N 1
ATOM 629 C CA . VAL A 1 81 ? -6.009 -4.077 0.600 1.00 89.00 81 VAL A CA 1
ATOM 630 C C . VAL A 1 81 ? -5.461 -2.967 1.505 1.00 89.00 81 VAL A C 1
ATOM 632 O O . VAL A 1 81 ? -6.100 -2.604 2.495 1.00 89.00 81 VAL A O 1
ATOM 635 N N . GLY A 1 82 ? -4.299 -2.405 1.159 1.00 87.19 82 GLY A N 1
ATOM 636 C CA . GLY A 1 82 ? -3.665 -1.321 1.912 1.00 87.19 82 GLY A CA 1
ATOM 637 C C . GLY A 1 82 ? -4.515 -0.048 1.975 1.00 87.19 82 GLY A C 1
ATOM 638 O O . GLY A 1 82 ? -4.726 0.497 3.061 1.00 87.19 82 GLY A O 1
ATOM 639 N N . LEU A 1 83 ? -5.059 0.384 0.833 1.00 92.38 83 LEU A N 1
ATOM 640 C CA . LEU A 1 83 ? -5.975 1.528 0.741 1.00 92.38 83 LEU A CA 1
ATOM 641 C C . LEU A 1 83 ? -7.267 1.283 1.525 1.00 92.38 83 LEU A C 1
ATOM 643 O O . LEU A 1 83 ? -7.682 2.142 2.298 1.00 92.38 83 LEU A O 1
ATOM 647 N N . GLY A 1 84 ? -7.850 0.087 1.413 1.00 90.69 84 GLY A N 1
ATOM 648 C CA . GLY A 1 84 ? -9.044 -0.289 2.169 1.00 90.69 84 GLY A CA 1
ATOM 649 C C . GLY A 1 84 ? -8.845 -0.179 3.684 1.00 90.69 84 GLY A C 1
ATOM 650 O O . GLY A 1 84 ? -9.671 0.407 4.386 1.00 90.69 84 GLY A O 1
ATOM 651 N N . GLY A 1 85 ? -7.705 -0.663 4.188 1.00 88.88 85 GLY A N 1
ATOM 652 C CA . GLY A 1 85 ? -7.336 -0.534 5.599 1.00 88.88 85 GLY A CA 1
ATOM 653 C C . GLY A 1 85 ? -7.133 0.917 6.053 1.00 88.88 85 GLY A C 1
ATOM 654 O O . GLY A 1 85 ? -7.560 1.279 7.152 1.00 88.88 85 GLY A O 1
ATOM 655 N N . LEU A 1 86 ? -6.522 1.763 5.215 1.00 88.25 86 LEU A N 1
ATOM 656 C CA . LEU A 1 86 ? -6.359 3.194 5.496 1.00 88.25 86 LEU A CA 1
ATOM 657 C C . LEU A 1 86 ? -7.705 3.922 5.542 1.00 88.25 86 LEU A C 1
ATOM 659 O O . LEU A 1 86 ? -7.989 4.611 6.520 1.00 88.25 86 LEU A O 1
ATOM 663 N N . CYS A 1 87 ? -8.558 3.725 4.534 1.00 89.06 87 CYS A N 1
ATOM 664 C CA . CYS A 1 87 ? -9.892 4.316 4.482 1.00 89.06 87 CYS A CA 1
ATOM 665 C C . CYS A 1 87 ? -10.724 3.921 5.708 1.00 89.06 87 CYS A C 1
ATOM 667 O O . CYS A 1 87 ? -11.332 4.791 6.332 1.00 89.06 87 CYS A O 1
ATOM 669 N N . ALA A 1 88 ? -10.682 2.647 6.117 1.00 86.81 88 ALA A N 1
ATOM 670 C CA . ALA A 1 88 ? -11.379 2.170 7.309 1.00 86.81 88 ALA A CA 1
ATOM 671 C C . ALA A 1 88 ? -10.891 2.873 8.589 1.00 86.81 88 ALA A C 1
ATOM 673 O O . ALA A 1 88 ? -11.711 3.331 9.385 1.00 86.81 88 ALA A O 1
ATOM 674 N N . ARG A 1 89 ? -9.569 3.026 8.769 1.00 84.06 89 ARG A N 1
ATOM 675 C CA . ARG A 1 89 ? -8.982 3.758 9.911 1.00 84.06 89 ARG A CA 1
ATOM 676 C C . ARG A 1 89 ? -9.337 5.244 9.913 1.00 84.06 89 ARG A C 1
ATOM 678 O O . ARG A 1 89 ? -9.491 5.824 10.981 1.00 84.06 89 ARG A O 1
ATOM 685 N N . SER A 1 90 ? -9.485 5.852 8.739 1.00 85.69 90 SER A N 1
ATOM 686 C CA . SER A 1 90 ? -9.901 7.252 8.583 1.00 85.69 90 SER A CA 1
ATOM 687 C C . SER A 1 90 ? -11.422 7.462 8.647 1.00 85.69 90 SER A C 1
ATOM 689 O O . SER A 1 90 ? -11.880 8.570 8.387 1.00 85.69 90 SER A O 1
ATOM 691 N N . GLY A 1 91 ? -12.220 6.425 8.928 1.00 87.50 91 GLY A N 1
ATOM 692 C CA . GLY A 1 91 ? -13.687 6.513 8.972 1.00 87.50 91 GLY A CA 1
ATOM 693 C C . GLY A 1 91 ? -14.376 6.582 7.600 1.00 87.50 91 GLY A C 1
ATOM 694 O O . GLY A 1 91 ? -15.592 6.743 7.531 1.00 87.50 91 GLY A O 1
ATOM 695 N N . ARG A 1 92 ? -13.635 6.421 6.497 1.00 90.50 92 ARG A N 1
ATOM 696 C CA . ARG A 1 92 ? -14.136 6.449 5.111 1.00 90.50 92 ARG A CA 1
ATOM 697 C C . ARG A 1 92 ? -14.625 5.058 4.692 1.00 90.50 92 ARG A C 1
ATOM 699 O O . ARG A 1 92 ? -14.002 4.392 3.868 1.00 90.50 92 ARG A O 1
ATOM 706 N N . GLN A 1 93 ? -15.718 4.592 5.300 1.00 90.25 93 GLN A N 1
ATOM 707 C CA . GLN A 1 93 ? -16.187 3.205 5.147 1.00 90.25 93 GLN A CA 1
ATOM 708 C C . GLN A 1 93 ? -16.569 2.815 3.713 1.00 90.25 93 GLN A C 1
ATOM 710 O O . GLN A 1 93 ? -16.272 1.699 3.298 1.00 90.25 93 GLN A O 1
ATOM 715 N N . GLU A 1 94 ? -17.199 3.709 2.948 1.00 92.12 94 GLU A N 1
ATOM 716 C CA . GLU A 1 94 ? -17.588 3.426 1.558 1.00 92.12 94 GLU A CA 1
ATOM 717 C C . GLU A 1 94 ? -16.354 3.161 0.683 1.00 92.12 94 GLU A C 1
ATOM 719 O O . GLU A 1 94 ? -16.212 2.079 0.119 1.00 92.12 94 GLU A O 1
ATOM 724 N N . GLN A 1 95 ? -15.378 4.073 0.716 1.00 90.25 95 GLN A N 1
ATOM 725 C CA . GLN A 1 95 ? -14.103 3.909 0.009 1.00 90.25 95 GLN A CA 1
ATOM 726 C C . GLN A 1 95 ? -13.344 2.656 0.466 1.00 90.25 95 GLN A C 1
ATOM 728 O O . GLN A 1 95 ? -12.720 1.967 -0.342 1.00 90.25 95 GLN A O 1
ATOM 733 N N . ALA A 1 96 ? -13.408 2.327 1.761 1.00 91.88 96 ALA A N 1
ATOM 734 C CA . ALA A 1 96 ? -12.805 1.105 2.273 1.00 91.88 96 ALA A CA 1
ATOM 735 C C . ALA A 1 96 ? -13.417 -0.142 1.619 1.00 91.88 96 ALA A C 1
ATOM 737 O O . ALA A 1 96 ? -12.682 -1.034 1.196 1.00 91.88 96 ALA A O 1
ATOM 738 N N . ARG A 1 97 ? -14.748 -0.189 1.494 1.00 92.31 97 ARG A N 1
ATOM 739 C CA . ARG A 1 97 ? -15.465 -1.300 0.856 1.00 92.31 97 ARG A CA 1
ATOM 740 C C . ARG A 1 97 ? -15.157 -1.409 -0.629 1.00 92.31 97 ARG A C 1
ATOM 742 O O . ARG A 1 97 ? -14.947 -2.527 -1.098 1.00 92.31 97 ARG A O 1
ATOM 749 N N . ASP A 1 98 ? -15.059 -0.291 -1.341 1.00 94.94 98 ASP A N 1
ATOM 750 C CA . ASP A 1 98 ? -14.710 -0.289 -2.765 1.00 94.94 98 ASP A CA 1
ATOM 751 C C . ASP A 1 98 ? -13.320 -0.889 -2.992 1.00 94.94 98 ASP A C 1
ATOM 753 O O . ASP A 1 98 ? -13.137 -1.801 -3.805 1.00 94.94 98 ASP A O 1
ATOM 757 N N . HIS A 1 99 ? -12.332 -0.436 -2.215 1.00 95.12 99 HIS A N 1
ATOM 758 C CA . HIS A 1 99 ? -10.972 -0.948 -2.315 1.00 95.12 99 HIS A CA 1
ATOM 759 C C . HIS A 1 99 ? -10.878 -2.426 -1.915 1.00 95.12 99 HIS A C 1
ATOM 761 O O . HIS A 1 99 ? -10.251 -3.208 -2.629 1.00 95.12 99 HIS A O 1
ATOM 767 N N . LEU A 1 100 ? -11.520 -2.840 -0.821 1.00 91.25 100 LEU A N 1
ATOM 768 C CA . LEU A 1 100 ? -11.503 -4.240 -0.389 1.00 91.25 100 LEU A CA 1
ATOM 769 C C . LEU A 1 100 ? -12.230 -5.161 -1.384 1.00 91.25 100 LEU A C 1
ATOM 771 O O . LEU A 1 100 ? -11.745 -6.261 -1.642 1.00 91.25 100 LEU A O 1
ATOM 775 N N . SER A 1 101 ? -13.328 -4.709 -1.999 1.00 93.62 101 SER A N 1
ATOM 776 C CA . SER A 1 101 ? -14.040 -5.471 -3.039 1.00 93.62 101 SER A CA 1
ATOM 777 C C . SER A 1 101 ? -13.162 -5.686 -4.270 1.00 93.62 101 SER A C 1
ATOM 779 O O . SER A 1 101 ? -12.998 -6.819 -4.720 1.00 93.62 101 SER A O 1
ATOM 781 N N . ALA A 1 102 ? -12.493 -4.631 -4.749 1.00 94.25 102 ALA A N 1
ATOM 782 C CA . ALA A 1 102 ? -11.556 -4.737 -5.866 1.00 94.25 102 ALA A CA 1
ATOM 783 C C . ALA A 1 102 ? -10.397 -5.711 -5.574 1.00 94.25 102 ALA A C 1
ATOM 785 O O . ALA A 1 102 ? -9.986 -6.475 -6.450 1.00 94.25 102 ALA A O 1
ATOM 786 N N . ALA A 1 103 ? -9.887 -5.737 -4.335 1.00 89.81 103 ALA A N 1
ATOM 787 C CA . ALA A 1 103 ? -8.886 -6.722 -3.925 1.00 89.81 103 ALA A CA 1
ATOM 788 C C . ALA A 1 103 ? -9.430 -8.161 -3.966 1.00 89.81 103 ALA A C 1
ATOM 790 O O . ALA A 1 103 ? -8.744 -9.051 -4.473 1.00 89.81 103 ALA A O 1
ATOM 791 N N . VAL A 1 104 ? -10.649 -8.395 -3.464 1.00 90.12 104 VAL A N 1
ATOM 792 C CA . VAL A 1 104 ? -11.308 -9.714 -3.502 1.00 90.12 104 VAL A CA 1
ATOM 793 C C . VAL A 1 104 ? -11.477 -10.198 -4.939 1.00 90.12 104 VAL A C 1
ATOM 795 O O . VAL A 1 104 ? -11.108 -11.335 -5.240 1.00 90.12 104 VAL A O 1
ATOM 798 N N . ASP A 1 105 ? -11.967 -9.343 -5.834 1.00 93.44 105 ASP A N 1
ATOM 799 C CA . ASP A 1 105 ? -12.177 -9.693 -7.240 1.00 93.44 105 ASP A CA 1
ATOM 800 C C . ASP A 1 105 ? -10.863 -10.063 -7.930 1.00 93.44 105 ASP A C 1
ATOM 802 O O . ASP A 1 105 ? -10.781 -11.086 -8.617 1.00 93.44 105 ASP A O 1
ATOM 806 N N . LEU A 1 106 ? -9.801 -9.293 -7.683 1.00 90.31 106 LEU A N 1
ATOM 807 C CA . LEU A 1 106 ? -8.468 -9.594 -8.196 1.00 90.31 106 LEU A CA 1
ATOM 808 C C . LEU A 1 106 ? -7.941 -10.932 -7.660 1.00 90.31 106 LEU A C 1
ATOM 810 O O . LEU A 1 106 ? -7.476 -11.763 -8.446 1.00 90.31 106 LEU A O 1
ATOM 814 N N . TYR A 1 107 ? -8.028 -11.184 -6.351 1.00 84.94 107 TYR A N 1
ATOM 815 C CA . TYR A 1 107 ? -7.576 -12.455 -5.776 1.00 84.94 107 TYR A CA 1
ATOM 816 C C . TYR A 1 107 ? -8.373 -13.649 -6.302 1.00 84.94 107 TYR A C 1
ATOM 818 O O . TYR A 1 107 ? -7.768 -14.673 -6.628 1.00 84.94 107 TYR A O 1
ATOM 826 N N . ARG A 1 108 ? -9.698 -13.523 -6.453 1.00 88.38 108 ARG A N 1
ATOM 827 C CA . ARG A 1 108 ? -10.548 -14.563 -7.056 1.00 88.38 108 ARG A CA 1
ATOM 828 C C . ARG A 1 108 ? -10.168 -14.821 -8.509 1.00 88.38 108 ARG A C 1
ATOM 830 O O . ARG A 1 108 ? -9.974 -15.976 -8.883 1.00 88.38 108 ARG A O 1
ATOM 837 N N . ALA A 1 109 ? -9.975 -13.769 -9.305 1.00 89.56 109 ALA A N 1
ATOM 838 C CA . ALA A 1 109 ? -9.568 -13.885 -10.705 1.00 89.56 109 ALA A CA 1
ATOM 839 C C . ALA A 1 109 ? -8.194 -14.564 -10.876 1.00 89.56 109 ALA A C 1
ATOM 841 O O . ALA A 1 109 ? -7.929 -15.183 -11.906 1.00 89.56 109 ALA A O 1
ATOM 842 N N . MET A 1 110 ? -7.322 -14.462 -9.868 1.00 90.62 110 MET A N 1
ATOM 843 C CA . MET A 1 110 ? -6.008 -15.113 -9.829 1.00 90.62 110 MET A CA 1
ATOM 844 C C . MET A 1 110 ? -5.992 -16.440 -9.053 1.00 90.62 110 MET A C 1
ATOM 846 O O . MET A 1 110 ? -4.931 -17.047 -8.937 1.00 90.62 110 MET A O 1
ATOM 850 N N . GLN A 1 111 ? -7.132 -16.892 -8.516 1.00 86.25 111 GLN A N 1
ATOM 851 C CA . GLN A 1 111 ? -7.249 -18.080 -7.654 1.00 86.25 111 GLN A CA 1
ATOM 852 C C . GLN A 1 111 ? -6.315 -18.051 -6.423 1.00 86.25 111 GLN A C 1
ATOM 854 O O . GLN A 1 111 ? -5.881 -19.083 -5.914 1.00 86.25 111 GLN A O 1
ATOM 859 N N . MET A 1 112 ? -6.008 -16.856 -5.913 1.00 78.38 112 MET A N 1
ATOM 860 C CA . MET A 1 112 ? -5.136 -16.644 -4.755 1.00 78.38 112 MET A CA 1
ATOM 861 C C . MET A 1 112 ? -5.938 -16.719 -3.451 1.00 78.38 112 MET A C 1
ATOM 863 O O . MET A 1 112 ? -6.248 -15.710 -2.821 1.00 78.38 112 MET A O 1
ATOM 867 N N . THR A 1 113 ? -6.278 -17.936 -3.037 1.00 78.56 113 THR A N 1
ATOM 868 C CA . THR A 1 113 ? -7.211 -18.194 -1.927 1.00 78.56 113 THR A CA 1
ATOM 869 C C . THR A 1 113 ? -6.668 -17.866 -0.539 1.00 78.56 113 THR A C 1
ATOM 871 O O . THR A 1 113 ? -7.455 -17.595 0.361 1.00 78.56 113 THR A O 1
ATOM 874 N N . PHE A 1 114 ? -5.346 -17.832 -0.357 1.00 78.06 114 PHE A N 1
ATOM 875 C CA . PHE A 1 114 ? -4.717 -17.557 0.940 1.00 78.06 114 PHE A CA 1
ATOM 876 C C . PHE A 1 114 ? -5.115 -16.191 1.531 1.00 78.06 114 PHE A C 1
ATOM 878 O O . PHE A 1 114 ? -5.300 -16.073 2.738 1.00 78.06 114 PHE A O 1
ATOM 885 N N . TRP A 1 115 ? -5.289 -15.170 0.686 1.00 72.12 115 TRP A N 1
ATOM 886 C CA . TRP A 1 115 ? -5.552 -13.791 1.120 1.00 72.12 115 TRP A CA 1
ATOM 887 C C . TRP A 1 115 ? -7.044 -13.455 1.248 1.00 72.12 115 TRP A C 1
ATOM 889 O O . TRP A 1 115 ? -7.392 -12.461 1.882 1.00 72.12 115 TRP A O 1
ATOM 899 N N . LEU A 1 116 ? -7.933 -14.277 0.678 1.00 75.00 116 LEU A N 1
ATOM 900 C CA . LEU A 1 116 ? -9.376 -14.009 0.642 1.00 75.00 116 LEU A CA 1
ATOM 901 C C . LEU A 1 116 ? -10.024 -13.921 2.033 1.00 75.00 116 LEU A C 1
ATOM 903 O O . LEU A 1 116 ? -10.694 -12.917 2.279 1.00 75.00 116 LEU A O 1
ATOM 907 N N . PRO A 1 117 ? -9.797 -14.859 2.978 1.00 78.50 117 PRO A N 1
ATOM 908 C CA . PRO A 1 117 ? -10.518 -14.851 4.252 1.00 78.50 117 PRO A CA 1
ATOM 909 C C . PRO A 1 117 ? -10.300 -13.568 5.062 1.00 78.50 117 PRO A C 1
ATOM 911 O O . PRO A 1 117 ? -11.216 -13.063 5.710 1.00 78.50 117 PRO A O 1
ATOM 914 N N . GLN A 1 118 ? -9.086 -13.013 5.012 1.00 75.19 118 GLN A N 1
ATOM 915 C CA . GLN A 1 118 ? -8.739 -11.799 5.745 1.00 75.19 118 GLN A CA 1
ATOM 916 C C . GLN A 1 118 ? -9.399 -10.554 5.139 1.00 75.19 118 GLN A C 1
ATOM 918 O O . GLN A 1 118 ? -9.896 -9.702 5.877 1.00 75.19 118 GLN A O 1
ATOM 923 N N . VAL A 1 119 ? -9.417 -10.449 3.809 1.00 77.06 119 VAL A N 1
ATOM 924 C CA . VAL A 1 119 ? -9.992 -9.297 3.099 1.00 77.06 119 VAL A CA 1
ATOM 925 C C . VAL A 1 119 ? -11.520 -9.337 3.147 1.00 77.06 119 VAL A C 1
ATOM 927 O O . VAL A 1 119 ? -12.145 -8.319 3.426 1.00 77.06 119 VAL A O 1
ATOM 930 N N . GLU A 1 120 ? -12.128 -10.513 2.981 1.00 78.00 120 GLU A N 1
ATOM 931 C CA . GLU A 1 120 ? -13.578 -10.702 3.114 1.00 78.00 120 GLU A CA 1
ATOM 932 C C 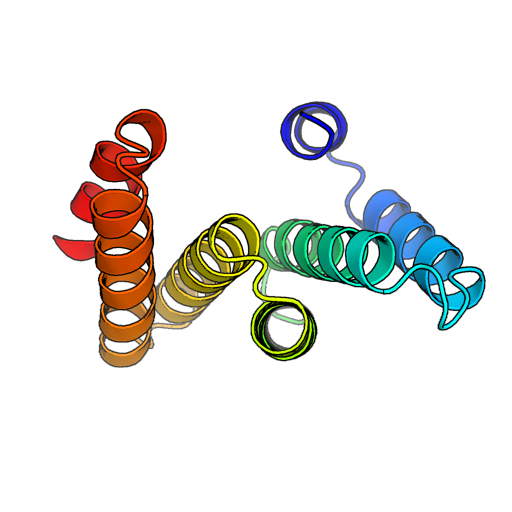. GLU A 1 120 ? -14.055 -10.406 4.544 1.00 78.00 120 GLU A C 1
ATOM 934 O O . GLU A 1 120 ? -15.066 -9.734 4.734 1.00 78.00 120 GLU A O 1
ATOM 939 N N . SER A 1 121 ? -13.293 -10.814 5.566 1.00 78.62 121 SER A N 1
ATOM 940 C CA . SER A 1 121 ? -13.600 -10.457 6.958 1.00 78.62 121 SER A CA 1
ATOM 941 C C . SER A 1 121 ? -13.553 -8.945 7.205 1.00 78.62 121 SER A C 1
ATOM 943 O O . SER A 1 121 ? -14.353 -8.429 7.985 1.00 78.62 121 SER A O 1
ATOM 945 N N . ALA A 1 122 ? -12.632 -8.230 6.552 1.00 74.62 122 ALA A N 1
ATOM 946 C CA . ALA A 1 122 ? -12.547 -6.776 6.639 1.00 74.62 122 ALA A CA 1
ATOM 947 C C . ALA A 1 122 ? -13.695 -6.071 5.894 1.00 74.62 122 ALA A C 1
ATOM 949 O O . ALA A 1 122 ? -14.114 -5.000 6.322 1.00 74.62 122 ALA A O 1
ATOM 950 N N . LEU A 1 123 ? -14.225 -6.678 4.825 1.00 75.94 123 LEU A N 1
ATOM 951 C CA . LEU A 1 123 ? -15.360 -6.163 4.053 1.00 75.94 123 LEU A CA 1
ATOM 952 C C . LEU A 1 123 ? -16.684 -6.217 4.837 1.00 75.94 123 LEU A C 1
ATOM 954 O O . LEU A 1 123 ? -17.530 -5.340 4.690 1.00 75.94 123 LEU A O 1
ATOM 958 N N . CYS A 1 124 ? -16.854 -7.246 5.671 1.00 72.75 124 CYS A N 1
ATOM 959 C CA . CYS A 1 124 ? -18.068 -7.482 6.458 1.00 72.75 124 CYS A CA 1
ATOM 960 C C . CYS A 1 124 ? -18.177 -6.635 7.744 1.00 72.75 124 CYS A C 1
ATOM 962 O O . CYS A 1 124 ? -19.119 -6.841 8.510 1.00 72.75 124 CYS A O 1
ATOM 964 N N . ARG A 1 125 ? -17.220 -5.736 8.012 1.00 60.72 125 ARG A N 1
ATOM 965 C CA . ARG A 1 125 ? -17.258 -4.791 9.144 1.00 60.72 125 ARG A CA 1
ATOM 966 C C . ARG A 1 125 ? -17.918 -3.460 8.765 1.00 60.72 125 ARG A C 1
ATOM 968 O O . ARG A 1 125 ? -18.374 -2.787 9.711 1.00 60.72 125 ARG A O 1
#

Secondary structure (DSSP, 8-state):
--HHHHTTS--HHHHHHHHHHHHHH--TT-HHHHHHHHHHHHHHHTTS-STTHHHHHHHHHHHHHHHHHTT-HHHHHHHHHHHHHHHHHTT-HHHHHHHHHHHHHHHHHTT-GGGHHHHHHHHT-

pLDDT: mean 78.58, std 12.86, range [42.84, 95.12]

Sequence (125 aa):
MLSEAYLLTGRSEEGLALTERALKIADARQRSFRALVLQLRGEIAARRDSPETERAEHSYHEALALAAELGMRPLQAHCHVGLGGLCARSGRQ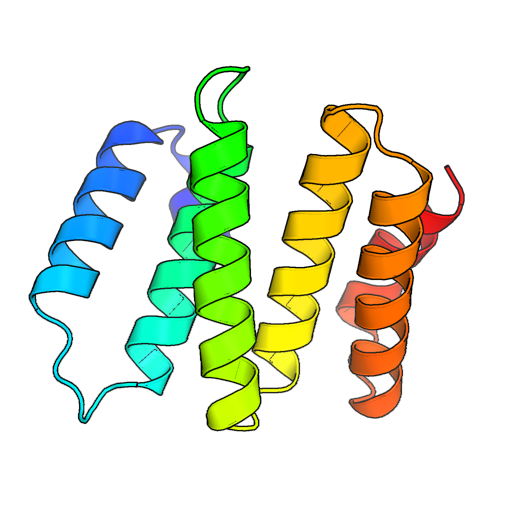EQARDHLSAAVDLYRAMQMTFWLPQVESALCR